Protein AF-X0XXI2-F1 (afdb_monomer_lite)

InterPro domains:
  IPR001559 Phosphotriesterase [PF02126] (2-73)
  IPR032466 Metal-dependent hydrolase [SSF51556] (2-74)

Radius of gyration: 15.68 Å; chains: 1; bounding box: 37×31×38 Å

Organism: NCBI:txid412755

pLDDT: mean 92.18, std 7.83, range [62.62, 98.5]

Secondary structure (DSSP, 8-state):
-HHHHHHTT-GGG-------PPPPPPTTS-PPPPP-TTSTTHIIIIIHHHHHHTT--HHHHHIIIIIHHHHHHTT--

Foldseek 3Di:
DVVVCVVVVCLLVAADALPADFDDCDPVRDHTDDDDCSHRCVCVPPVVVVVVVVPDDPVSVCSHHPVNCCCVVVVND

Sequence (77 aa):
TVKALIERGWADRLMVGHDYAPAACLADGSGPEPERPTRYLFVSTTALPALRADGVDEATIRKMTVDNPRRFLAGGH

Structure (mmCIF, N/CA/C/O backbone):
data_AF-X0XXI2-F1
#
_entry.id   AF-X0XXI2-F1
#
loop_
_atom_site.group_PDB
_atom_site.id
_atom_site.type_symbol
_atom_site.label_atom_id
_atom_site.label_alt_id
_atom_site.label_comp_id
_atom_site.label_asym_id
_atom_site.label_entity_id
_atom_site.label_seq_id
_atom_site.pdbx_PDB_ins_code
_atom_site.Cartn_x
_atom_site.Cartn_y
_atom_site.Cartn_z
_atom_site.occupancy
_atom_site.B_iso_or_equiv
_atom_site.auth_seq_id
_atom_site.auth_comp_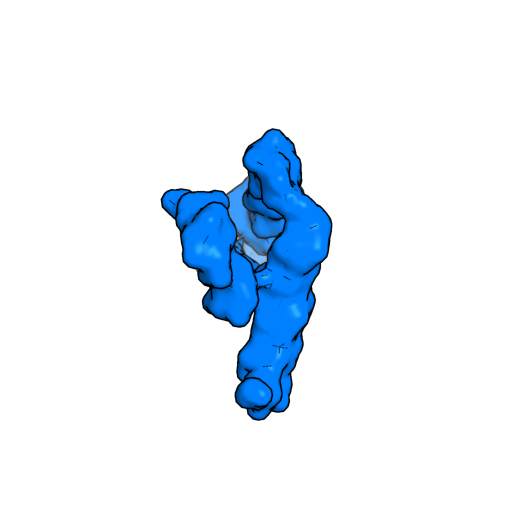id
_atom_site.auth_asym_id
_atom_site.auth_atom_id
_atom_site.pdbx_PDB_model_num
ATOM 1 N N . THR A 1 1 ? -9.890 8.736 -4.600 1.00 92.44 1 THR A N 1
ATOM 2 C CA . THR A 1 1 ? -8.471 8.385 -4.364 1.00 92.44 1 THR A CA 1
ATOM 3 C C . THR A 1 1 ? -8.401 7.245 -3.360 1.00 92.44 1 THR A C 1
ATOM 5 O O . THR A 1 1 ? -9.418 6.959 -2.735 1.00 92.44 1 THR A O 1
ATOM 8 N N . VAL A 1 2 ? -7.239 6.605 -3.179 1.00 95.06 2 VAL A N 1
ATOM 9 C CA . VAL A 1 2 ? -7.034 5.601 -2.110 1.00 95.06 2 VAL A CA 1
ATOM 10 C C . VAL A 1 2 ? -7.359 6.196 -0.733 1.00 95.06 2 VAL A C 1
ATOM 12 O O . VAL A 1 2 ? -8.098 5.587 0.034 1.00 95.06 2 VAL A O 1
ATOM 15 N N . LYS A 1 3 ? -6.928 7.438 -0.475 1.00 96.50 3 LYS A N 1
ATOM 16 C CA . LYS A 1 3 ? -7.256 8.195 0.743 1.00 96.50 3 LYS A CA 1
ATOM 17 C C . LYS A 1 3 ? -8.763 8.282 1.013 1.00 96.50 3 LYS A C 1
ATOM 19 O O . LYS A 1 3 ? -9.203 7.934 2.098 1.00 96.50 3 LYS A O 1
ATOM 24 N N . ALA A 1 4 ? -9.567 8.629 0.007 1.00 98.00 4 ALA A N 1
ATOM 25 C CA . ALA A 1 4 ? -11.021 8.715 0.175 1.00 98.00 4 ALA A CA 1
ATOM 26 C C . ALA A 1 4 ? -11.671 7.368 0.557 1.00 98.00 4 ALA A C 1
ATOM 28 O O . ALA A 1 4 ? -12.722 7.348 1.188 1.00 98.00 4 ALA A O 1
ATOM 29 N N . LEU A 1 5 ? -11.082 6.232 0.165 1.00 98.12 5 LEU A N 1
ATOM 30 C CA . LEU A 1 5 ? -11.557 4.909 0.589 1.00 98.12 5 LEU A CA 1
ATOM 31 C C . LEU A 1 5 ? -11.148 4.610 2.035 1.00 98.12 5 LEU A C 1
ATOM 33 O O . LEU A 1 5 ? -11.961 4.096 2.801 1.00 98.12 5 LEU A O 1
ATOM 37 N N . ILE A 1 6 ? -9.923 4.980 2.415 1.00 98.00 6 ILE A N 1
ATOM 38 C CA . ILE A 1 6 ? -9.440 4.900 3.800 1.00 98.00 6 ILE A CA 1
ATOM 39 C C . ILE A 1 6 ? -10.357 5.708 4.729 1.00 98.00 6 ILE A C 1
ATOM 41 O O . ILE A 1 6 ? -10.858 5.157 5.704 1.00 98.00 6 ILE A O 1
ATOM 45 N N . GLU A 1 7 ? -10.658 6.963 4.384 1.00 97.62 7 GLU A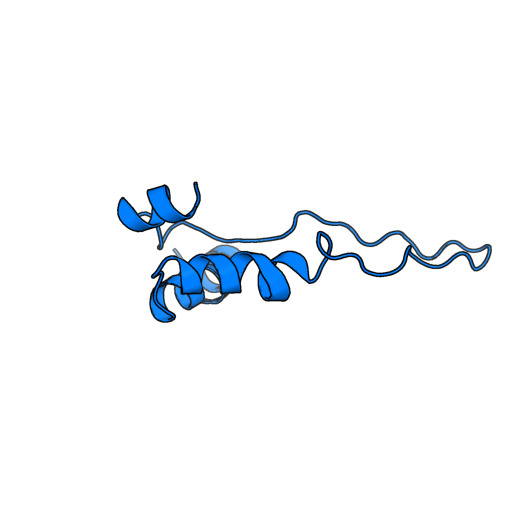 N 1
ATOM 46 C CA . GLU A 1 7 ? -11.537 7.862 5.155 1.00 97.62 7 GLU A CA 1
ATOM 47 C C . GLU A 1 7 ? -12.965 7.317 5.310 1.00 97.62 7 GLU A C 1
ATOM 49 O O . GLU A 1 7 ? -13.642 7.587 6.296 1.00 97.62 7 GLU A O 1
ATOM 54 N N . ARG A 1 8 ? -13.421 6.501 4.354 1.00 98.19 8 ARG A N 1
ATOM 55 C CA . ARG A 1 8 ? -14.721 5.813 4.395 1.00 98.19 8 ARG A CA 1
ATOM 56 C C . ARG A 1 8 ? -14.684 4.484 5.161 1.00 98.19 8 ARG A C 1
ATOM 58 O O . ARG A 1 8 ? -15.667 3.750 5.127 1.00 98.19 8 ARG A O 1
ATOM 65 N N . GLY A 1 9 ? -13.567 4.146 5.808 1.00 97.62 9 GLY A N 1
ATOM 66 C CA . GLY A 1 9 ? -13.422 2.943 6.632 1.00 97.62 9 GLY A CA 1
ATOM 67 C C . GLY A 1 9 ? -13.047 1.670 5.868 1.00 97.62 9 GLY A C 1
ATOM 68 O O . GLY A 1 9 ? -13.155 0.578 6.416 1.00 97.62 9 GLY A O 1
ATOM 69 N N . TRP A 1 10 ? -12.586 1.765 4.616 1.00 98.19 10 TRP A N 1
ATOM 70 C CA . TRP A 1 10 ? -12.278 0.580 3.798 1.00 98.19 10 TRP A CA 1
ATOM 71 C C . TRP A 1 10 ? -10.857 0.034 3.970 1.00 98.19 10 TRP A C 1
ATOM 73 O O . TRP A 1 10 ? -10.499 -0.927 3.293 1.00 98.19 10 TRP A O 1
ATOM 83 N N . ALA A 1 11 ? -10.041 0.602 4.862 1.00 97.62 11 ALA A N 1
ATOM 84 C CA . ALA A 1 11 ? -8.633 0.227 5.020 1.00 97.62 11 ALA A CA 1
ATOM 85 C C . ALA A 1 11 ? -8.414 -1.284 5.223 1.00 97.62 11 ALA A C 1
ATOM 87 O O . ALA A 1 11 ? -7.485 -1.842 4.652 1.00 97.62 11 ALA A O 1
ATOM 88 N N . ASP A 1 12 ? -9.304 -1.976 5.941 1.00 96.94 12 ASP A N 1
ATOM 89 C CA . ASP A 1 12 ? -9.248 -3.431 6.177 1.00 96.94 12 ASP A CA 1
ATOM 90 C C . ASP A 1 12 ? -9.591 -4.288 4.941 1.00 96.94 12 ASP A C 1
ATOM 92 O O . ASP A 1 12 ? -9.672 -5.512 5.026 1.00 96.94 12 ASP A O 1
ATOM 96 N N . ARG A 1 13 ? -9.846 -3.675 3.784 1.00 96.38 13 ARG A N 1
ATOM 97 C CA . ARG A 1 13 ? -10.146 -4.354 2.512 1.00 96.38 13 ARG A CA 1
ATOM 98 C C . ARG A 1 13 ? -9.220 -3.919 1.377 1.00 96.38 13 ARG A C 1
ATOM 100 O O . ARG A 1 13 ? -9.398 -4.371 0.251 1.00 96.38 13 ARG A O 1
ATOM 107 N N . LEU A 1 14 ? -8.249 -3.050 1.654 1.00 97.69 14 LEU A N 1
ATOM 108 C CA . LEU A 1 14 ? -7.336 -2.513 0.650 1.00 97.69 14 LEU A CA 1
ATOM 109 C C . LEU A 1 14 ? -5.975 -3.205 0.710 1.00 97.69 14 LEU A C 1
ATOM 111 O O . LEU A 1 14 ? -5.427 -3.442 1.784 1.00 97.69 14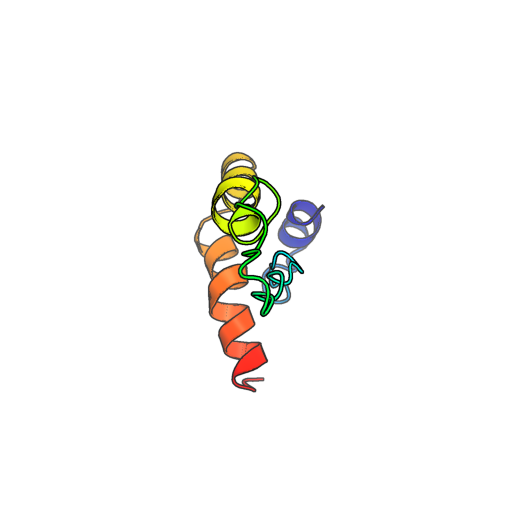 LEU A O 1
ATOM 115 N N . MET A 1 15 ? -5.418 -3.474 -0.466 1.00 97.25 15 MET A N 1
ATOM 116 C CA . MET A 1 15 ? -4.030 -3.873 -0.681 1.00 97.25 15 MET A CA 1
ATOM 117 C C . MET A 1 15 ? -3.468 -2.993 -1.796 1.00 97.25 15 MET A C 1
ATOM 119 O O . MET A 1 15 ? -4.212 -2.595 -2.693 1.00 97.25 15 MET A O 1
ATOM 123 N N . VAL A 1 16 ? -2.181 -2.660 -1.733 1.00 95.50 16 VAL A N 1
ATOM 124 C CA . VAL A 1 16 ? -1.528 -1.795 -2.727 1.00 95.50 16 VAL A CA 1
ATOM 125 C C . VAL A 1 16 ? -0.353 -2.510 -3.384 1.00 95.50 16 VAL A C 1
ATOM 127 O O . VAL A 1 16 ? 0.423 -3.189 -2.717 1.00 95.50 16 VAL A O 1
ATOM 130 N N . GLY A 1 17 ? -0.227 -2.336 -4.697 1.00 93.50 17 GLY A N 1
ATOM 131 C CA . GLY A 1 17 ? 0.836 -2.884 -5.536 1.00 93.50 17 GLY A CA 1
ATOM 132 C C . GLY A 1 17 ? 1.066 -1.987 -6.754 1.00 93.50 17 GLY A C 1
ATOM 133 O O . GLY A 1 17 ? 0.321 -1.030 -6.963 1.00 93.50 17 GLY A O 1
ATOM 134 N N . HIS A 1 18 ? 2.111 -2.271 -7.530 1.00 91.62 18 HIS A N 1
ATOM 135 C CA . HIS A 1 18 ? 2.529 -1.445 -8.673 1.00 91.62 18 HIS A CA 1
ATOM 136 C C . HIS A 1 18 ? 2.074 -1.982 -10.042 1.00 91.62 18 HIS A C 1
ATOM 138 O O . HIS A 1 18 ? 2.236 -1.274 -11.027 1.00 91.62 18 HIS A O 1
ATOM 144 N N . ASP A 1 19 ? 1.552 -3.215 -10.115 1.00 89.50 19 ASP A N 1
ATOM 145 C CA . ASP A 1 19 ? 1.164 -3.895 -11.372 1.00 89.50 19 ASP A CA 1
ATOM 146 C C . ASP A 1 19 ? 2.238 -3.812 -12.478 1.00 89.50 19 ASP A C 1
ATOM 148 O O . ASP A 1 19 ? 1.976 -3.673 -13.668 1.00 89.50 19 ASP A O 1
ATOM 152 N N . TYR A 1 20 ? 3.498 -3.853 -12.049 1.00 88.44 20 TYR A N 1
ATOM 153 C CA . TYR A 1 20 ? 4.655 -3.782 -12.933 1.00 88.44 20 TYR A CA 1
ATOM 154 C C . TYR A 1 20 ? 5.276 -5.166 -13.019 1.00 88.44 20 TYR A C 1
ATOM 156 O O . TYR A 1 20 ? 5.558 -5.787 -11.991 1.00 88.44 20 TYR A O 1
ATOM 164 N N . ALA A 1 21 ? 5.503 -5.614 -14.248 1.00 84.31 21 ALA A N 1
ATOM 165 C CA . ALA A 1 21 ? 6.239 -6.826 -14.546 1.00 84.31 21 ALA A CA 1
ATOM 166 C C . ALA A 1 21 ? 7.675 -6.455 -14.955 1.00 84.31 21 ALA A C 1
ATOM 168 O O . ALA A 1 21 ? 7.856 -5.579 -15.806 1.00 84.31 21 ALA A O 1
ATOM 169 N N . PRO A 1 22 ? 8.702 -7.110 -14.388 1.00 77.62 22 PRO A N 1
ATOM 170 C CA . PRO A 1 22 ? 10.067 -6.927 -14.844 1.00 77.62 22 PRO A CA 1
ATOM 171 C C . PRO A 1 22 ? 10.184 -7.477 -16.266 1.00 77.62 22 PRO A C 1
ATOM 173 O O . PRO A 1 22 ? 9.622 -8.526 -16.587 1.00 77.62 22 PRO A O 1
ATOM 176 N N . ALA A 1 23 ? 10.921 -6.772 -17.123 1.00 79.81 23 ALA A N 1
ATOM 177 C CA . ALA A 1 23 ? 11.247 -7.296 -18.442 1.00 79.81 23 ALA A CA 1
ATOM 178 C C . ALA A 1 23 ? 12.103 -8.568 -18.305 1.00 79.81 23 ALA A C 1
ATOM 180 O O . ALA A 1 23 ? 12.932 -8.678 -17.398 1.00 79.81 23 ALA A O 1
ATOM 181 N N . ALA A 1 24 ? 11.897 -9.528 -19.206 1.00 76.31 24 ALA A N 1
ATOM 182 C CA . ALA A 1 24 ? 12.726 -10.723 -19.257 1.00 76.31 24 ALA A CA 1
ATOM 183 C C . ALA A 1 24 ? 14.170 -10.347 -19.619 1.00 76.31 24 ALA A C 1
ATOM 185 O O . ALA A 1 24 ? 14.392 -9.511 -20.494 1.00 76.31 24 ALA A O 1
ATOM 186 N N . CYS A 1 25 ? 15.146 -11.000 -18.987 1.00 78.00 25 CYS A N 1
ATOM 187 C CA . CYS A 1 25 ? 16.512 -10.994 -19.500 1.00 78.00 25 CYS A CA 1
ATOM 188 C C . CYS A 1 25 ? 16.515 -11.756 -20.829 1.00 78.00 25 CYS A C 1
ATOM 190 O O . CYS A 1 25 ? 16.192 -12.947 -20.855 1.00 78.00 25 CYS A O 1
ATOM 192 N N . LEU A 1 26 ? 16.840 -11.072 -21.923 1.00 82.31 26 LEU A N 1
ATOM 193 C CA . LEU A 1 26 ? 16.868 -11.685 -23.244 1.00 82.31 26 LEU A CA 1
ATOM 194 C C . LEU A 1 26 ? 18.206 -12.402 -23.472 1.00 82.31 26 LEU A C 1
ATOM 196 O O . LEU A 1 26 ? 19.244 -12.041 -22.914 1.00 82.31 26 LEU A O 1
ATOM 200 N N . ALA A 1 27 ? 18.181 -13.451 -24.298 1.00 84.12 27 ALA A N 1
ATOM 201 C CA . ALA A 1 27 ? 19.361 -14.269 -24.598 1.00 84.12 27 ALA A CA 1
ATOM 202 C C . ALA A 1 27 ? 20.466 -13.498 -25.345 1.00 84.12 27 ALA A C 1
ATOM 204 O O . ALA A 1 27 ? 21.615 -13.929 -25.357 1.00 84.12 2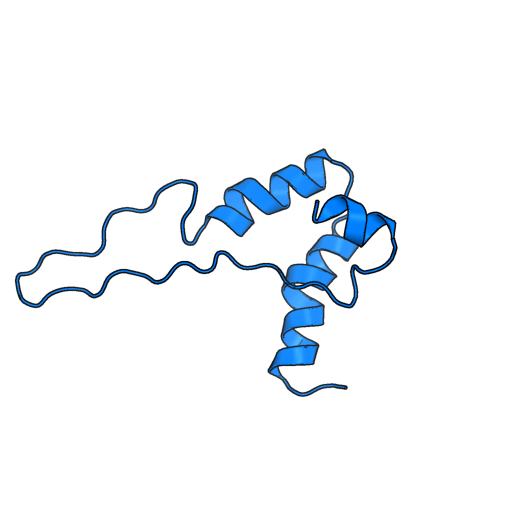7 ALA A O 1
ATOM 205 N N . ASP A 1 28 ? 20.124 -12.355 -25.944 1.00 86.81 28 ASP A N 1
ATOM 206 C CA . ASP A 1 28 ? 21.059 -11.432 -26.593 1.00 86.81 28 ASP A CA 1
ATOM 207 C C . ASP A 1 28 ? 21.837 -10.552 -25.594 1.00 86.81 28 ASP A C 1
ATOM 209 O O . ASP A 1 28 ? 22.629 -9.701 -25.997 1.00 86.81 28 ASP A O 1
ATOM 213 N N . GLY A 1 29 ? 21.628 -10.758 -24.290 1.00 76.31 29 GLY A N 1
ATOM 214 C CA . GLY A 1 29 ? 22.288 -10.006 -23.230 1.00 76.31 29 GLY A CA 1
ATOM 215 C C . GLY A 1 29 ? 21.677 -8.629 -22.982 1.00 76.31 29 GLY A C 1
ATOM 216 O O . GLY A 1 29 ? 22.162 -7.911 -22.104 1.00 76.31 29 GLY A O 1
ATOM 217 N N . SER A 1 30 ? 20.610 -8.251 -23.695 1.00 79.12 30 SER A N 1
ATOM 218 C CA . SER A 1 30 ? 19.834 -7.076 -23.319 1.00 79.12 30 SER A CA 1
ATOM 219 C C . SER A 1 30 ? 19.107 -7.356 -21.998 1.00 79.12 30 SER A C 1
ATOM 221 O O . SER A 1 30 ? 18.294 -8.274 -21.847 1.00 79.12 30 SER A O 1
ATOM 223 N N . GLY A 1 31 ? 19.517 -6.603 -20.979 1.00 75.81 31 GLY A N 1
ATOM 224 C CA . GLY A 1 31 ? 18.949 -6.669 -19.642 1.00 75.81 31 GLY A CA 1
ATOM 225 C C . GLY A 1 31 ? 17.633 -5.897 -19.541 1.00 75.81 31 GLY A C 1
ATOM 226 O O . GLY A 1 31 ? 17.301 -5.105 -20.429 1.00 75.81 31 GLY A O 1
ATOM 227 N N . PRO A 1 32 ? 16.887 -6.087 -18.442 1.00 77.94 32 PRO A N 1
ATOM 228 C CA . PRO A 1 32 ? 15.690 -5.307 -18.189 1.00 77.94 32 PRO A CA 1
ATOM 229 C C . PRO A 1 32 ? 16.019 -3.815 -18.157 1.00 77.94 32 PRO A C 1
ATOM 231 O O . PRO A 1 32 ? 17.081 -3.403 -17.683 1.00 77.94 32 PRO A O 1
ATOM 234 N N . GLU A 1 33 ? 15.087 -2.995 -18.644 1.00 80.88 33 GLU A N 1
ATOM 235 C CA . GLU A 1 33 ? 15.242 -1.547 -18.564 1.00 80.88 33 GLU A CA 1
ATOM 236 C C . GLU A 1 33 ? 15.509 -1.102 -17.111 1.00 80.88 33 GLU A C 1
ATOM 238 O O . GLU A 1 33 ? 14.904 -1.657 -16.187 1.00 80.88 33 GLU A O 1
ATOM 243 N N . PRO A 1 34 ? 16.336 -0.065 -16.893 1.00 83.31 34 PRO A N 1
ATOM 244 C CA . PRO A 1 34 ? 16.672 0.407 -15.554 1.00 83.31 34 PRO A CA 1
ATOM 245 C C . PRO A 1 34 ? 15.438 0.892 -14.787 1.00 83.31 34 PRO A C 1
ATOM 247 O O . PRO A 1 34 ? 14.457 1.351 -15.381 1.00 83.31 34 PRO A O 1
ATOM 250 N N . GLU A 1 35 ? 15.507 0.826 -13.456 1.00 84.44 35 GLU A N 1
ATOM 251 C CA . GLU A 1 35 ? 14.435 1.297 -12.576 1.00 84.44 35 GLU A CA 1
ATOM 252 C C . GLU A 1 35 ? 14.089 2.769 -12.855 1.00 84.44 35 GLU A C 1
ATOM 254 O O . GLU A 1 35 ? 14.955 3.605 -13.121 1.00 84.44 35 GLU A O 1
ATOM 259 N N . ARG A 1 36 ? 12.793 3.085 -12.795 1.00 86.12 36 ARG A N 1
ATOM 260 C CA . ARG A 1 36 ? 12.248 4.438 -12.949 1.00 86.12 36 ARG A CA 1
ATOM 261 C C . ARG A 1 36 ? 11.257 4.705 -11.818 1.00 86.12 36 ARG A C 1
ATOM 263 O O . ARG A 1 36 ? 10.717 3.743 -11.278 1.00 86.12 36 ARG A O 1
ATOM 270 N N . PRO A 1 37 ? 10.942 5.975 -11.505 1.00 87.50 37 PRO A N 1
ATOM 271 C CA . PRO A 1 37 ? 10.122 6.313 -10.343 1.00 87.50 37 PRO A CA 1
ATOM 272 C C . PRO A 1 37 ? 8.770 5.596 -10.259 1.00 87.50 37 PRO A C 1
ATOM 274 O O . PRO A 1 37 ? 8.256 5.439 -9.165 1.00 87.50 37 PRO A O 1
ATOM 277 N N . THR A 1 38 ? 8.199 5.150 -11.383 1.00 88.06 38 THR A N 1
ATOM 278 C CA . THR A 1 38 ? 6.868 4.526 -11.470 1.00 88.06 38 THR A CA 1
ATOM 279 C C . THR A 1 38 ? 6.884 2.995 -11.602 1.00 88.06 38 THR A C 1
ATOM 281 O O . THR A 1 38 ? 5.889 2.423 -12.037 1.00 88.06 38 THR A O 1
ATOM 284 N N . ARG A 1 39 ? 8.000 2.320 -11.287 1.00 89.88 39 ARG A N 1
ATOM 285 C CA . ARG A 1 39 ? 8.149 0.858 -11.427 1.00 89.88 39 ARG A CA 1
ATOM 286 C C . ARG A 1 39 ? 8.050 0.133 -10.081 1.00 89.88 39 ARG A C 1
ATOM 288 O O . ARG A 1 39 ? 7.189 0.470 -9.270 1.00 89.88 39 ARG A O 1
ATOM 295 N N . TYR A 1 40 ? 8.888 -0.879 -9.850 1.00 90.44 40 TYR A N 1
ATOM 296 C CA . TYR A 1 40 ? 8.816 -1.779 -8.698 1.00 90.44 40 TYR A CA 1
ATOM 297 C C . TYR A 1 40 ? 8.817 -1.027 -7.370 1.00 90.44 40 TYR A C 1
ATOM 299 O O . TYR A 1 40 ? 8.083 -1.382 -6.447 1.00 90.44 40 TYR A O 1
ATOM 307 N N . LEU A 1 41 ? 9.623 0.030 -7.274 1.00 92.94 41 LEU A N 1
ATOM 308 C CA . LEU A 1 41 ? 9.802 0.760 -6.025 1.00 92.94 41 LEU A CA 1
ATOM 309 C C . LEU A 1 41 ? 8.765 1.867 -5.808 1.00 92.94 41 LEU A C 1
ATOM 311 O O . LEU A 1 41 ? 8.668 2.383 -4.698 1.00 92.94 41 LEU A O 1
ATOM 315 N N . PHE A 1 42 ? 7.928 2.186 -6.801 1.00 95.19 42 PHE A N 1
ATOM 316 C CA . PHE A 1 42 ? 6.986 3.311 -6.737 1.00 95.19 42 PHE A CA 1
ATOM 317 C C . PHE A 1 42 ? 6.118 3.316 -5.474 1.00 95.19 42 PHE A C 1
ATOM 319 O O . PHE A 1 42 ? 5.916 4.361 -4.847 1.00 95.19 42 PHE A O 1
ATOM 326 N N . VAL A 1 43 ? 5.604 2.148 -5.072 1.00 96.50 43 VAL A N 1
ATOM 327 C CA . VAL A 1 43 ? 4.737 2.051 -3.890 1.00 96.50 43 VAL A CA 1
ATOM 328 C C . VAL A 1 43 ? 5.493 2.490 -2.635 1.00 96.50 43 VAL A C 1
ATOM 330 O O . VAL A 1 43 ? 4.991 3.325 -1.884 1.00 96.50 43 VAL A O 1
ATOM 333 N N . SER A 1 44 ? 6.709 1.984 -2.417 1.00 95.50 44 SER A N 1
ATOM 334 C CA . SER A 1 44 ? 7.484 2.265 -1.206 1.00 95.50 44 SER A CA 1
ATOM 335 C C . SER A 1 44 ? 8.150 3.641 -1.220 1.00 95.50 44 SER A C 1
ATOM 337 O O . SER A 1 44 ? 8.221 4.277 -0.169 1.00 95.50 44 SER A O 1
ATOM 339 N N . THR A 1 45 ? 8.596 4.126 -2.382 1.00 96.00 45 THR A N 1
ATOM 340 C CA . THR A 1 45 ? 9.353 5.383 -2.496 1.00 96.00 45 THR A CA 1
ATOM 341 C C . THR A 1 45 ? 8.483 6.603 -2.764 1.00 96.00 45 THR A C 1
ATOM 343 O O . THR A 1 45 ? 8.939 7.724 -2.551 1.00 96.00 45 THR A O 1
ATOM 346 N N . THR A 1 46 ? 7.249 6.423 -3.243 1.00 96.19 46 THR A N 1
ATOM 347 C CA . THR A 1 46 ? 6.402 7.544 -3.679 1.00 96.19 46 THR A CA 1
ATOM 348 C C . THR A 1 46 ? 4.985 7.456 -3.129 1.00 96.19 46 THR A C 1
ATOM 350 O O . THR A 1 46 ? 4.553 8.374 -2.432 1.00 96.19 46 THR A O 1
ATOM 353 N N . ALA A 1 47 ? 4.261 6.361 -3.374 1.00 96.25 47 ALA A N 1
ATOM 354 C CA . ALA A 1 47 ? 2.843 6.290 -3.015 1.00 96.25 47 ALA A CA 1
ATOM 355 C C . ALA A 1 47 ? 2.609 6.289 -1.493 1.00 96.25 47 ALA A C 1
ATOM 357 O O . ALA A 1 47 ? 1.796 7.065 -0.992 1.00 96.25 47 ALA A O 1
ATOM 358 N N . LEU A 1 48 ? 3.327 5.447 -0.741 1.00 97.38 48 LEU A N 1
ATOM 359 C CA . LEU A 1 48 ? 3.181 5.381 0.716 1.00 97.38 48 LEU A CA 1
ATOM 360 C C . LEU A 1 48 ? 3.666 6.666 1.414 1.00 97.38 48 LEU A C 1
ATOM 362 O O . LEU A 1 48 ? 2.943 7.154 2.281 1.00 97.38 48 LEU A O 1
ATOM 366 N N . PRO A 1 49 ? 4.821 7.269 1.055 1.00 97.75 49 PRO A N 1
ATOM 367 C CA . PRO A 1 49 ? 5.193 8.592 1.559 1.00 97.75 49 PRO A CA 1
ATOM 368 C C . PRO A 1 49 ? 4.146 9.680 1.289 1.00 97.75 49 PRO A C 1
ATOM 370 O O . PRO A 1 49 ? 3.870 10.476 2.184 1.00 97.75 49 PRO A O 1
ATOM 373 N N . ALA A 1 50 ? 3.518 9.694 0.108 1.00 97.38 50 ALA A N 1
ATOM 374 C CA . ALA A 1 50 ? 2.457 10.654 -0.196 1.00 97.38 50 ALA A CA 1
ATOM 375 C C . ALA A 1 50 ? 1.226 10.461 0.706 1.00 97.38 50 ALA A C 1
ATOM 377 O O . ALA A 1 50 ? 0.702 11.433 1.239 1.00 97.38 50 ALA A O 1
ATOM 378 N N . LEU A 1 51 ? 0.804 9.215 0.956 1.00 97.75 51 LEU A N 1
ATOM 379 C CA . LEU A 1 51 ? -0.299 8.932 1.884 1.00 97.75 51 LEU A CA 1
ATOM 380 C C . LEU A 1 51 ? 0.015 9.380 3.321 1.00 97.75 51 LEU A C 1
ATOM 382 O O . LEU A 1 51 ? -0.867 9.914 3.992 1.00 97.75 51 LEU A O 1
ATOM 386 N N . ARG A 1 52 ? 1.263 9.213 3.778 1.00 98.19 52 ARG A N 1
ATOM 387 C CA . ARG A 1 52 ? 1.714 9.711 5.092 1.00 98.19 52 ARG A CA 1
ATOM 388 C C . ARG A 1 52 ? 1.646 11.229 5.175 1.00 98.19 52 ARG A C 1
ATOM 390 O O . ARG A 1 52 ? 1.112 11.760 6.142 1.00 98.19 52 ARG A O 1
ATOM 397 N N . ALA A 1 53 ? 2.164 11.917 4.157 1.00 98.25 53 ALA A N 1
ATOM 398 C CA . ALA A 1 53 ? 2.103 13.376 4.071 1.00 98.25 53 ALA A CA 1
ATOM 399 C C . ALA A 1 53 ? 0.651 13.887 4.070 1.00 98.25 53 ALA A C 1
ATOM 401 O O . ALA A 1 53 ? 0.357 14.932 4.642 1.00 98.25 53 ALA A O 1
ATOM 402 N N . ASP A 1 54 ? -0.263 13.097 3.507 1.00 97.44 54 ASP A N 1
ATOM 403 C CA . ASP A 1 54 ? -1.701 13.347 3.499 1.00 97.44 54 ASP A CA 1
ATOM 404 C C . ASP A 1 54 ? -2.417 13.005 4.824 1.00 97.44 54 ASP A C 1
ATOM 406 O O . ASP A 1 54 ? -3.635 13.194 4.918 1.00 97.44 54 ASP A O 1
ATOM 410 N N . GLY A 1 55 ? -1.699 12.532 5.846 1.00 97.88 55 GLY A N 1
ATOM 411 C CA . GLY A 1 55 ? -2.225 12.267 7.188 1.00 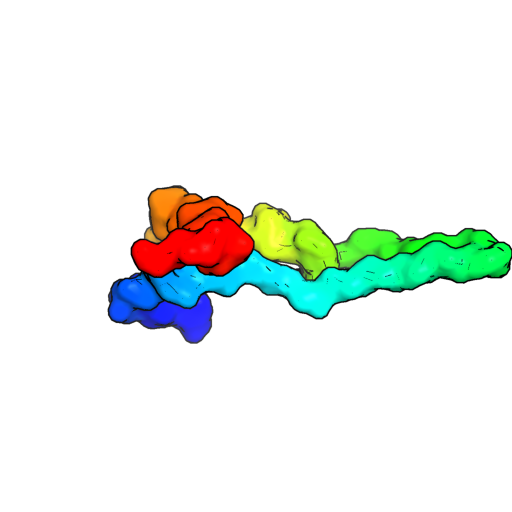97.88 55 GLY A CA 1
ATOM 412 C C . GLY A 1 55 ? -2.712 10.837 7.434 1.00 97.88 55 GLY A C 1
ATOM 413 O O . GLY A 1 55 ? -3.357 10.590 8.450 1.00 97.88 55 GLY A O 1
ATOM 414 N N . VAL A 1 56 ? -2.428 9.887 6.537 1.00 98.25 56 VAL A N 1
ATOM 415 C CA . VAL A 1 56 ? -2.697 8.464 6.796 1.00 98.25 56 VAL A CA 1
ATOM 416 C C . VAL A 1 56 ? -1.682 7.933 7.807 1.00 98.25 56 VAL A C 1
ATOM 418 O O . VAL A 1 56 ? -0.474 8.034 7.593 1.00 98.25 56 VAL A O 1
ATOM 421 N N . ASP A 1 57 ? -2.170 7.347 8.899 1.00 98.06 57 ASP A N 1
ATOM 422 C CA . ASP A 1 57 ? -1.324 6.809 9.963 1.00 98.06 57 ASP A CA 1
ATOM 423 C C . ASP A 1 57 ? -0.596 5.503 9.566 1.00 98.06 57 ASP A C 1
ATOM 425 O O . ASP A 1 57 ? -1.004 4.767 8.658 1.00 98.06 57 ASP A O 1
ATOM 429 N N . GLU A 1 58 ? 0.490 5.185 10.278 1.00 98.31 58 GLU A N 1
ATOM 430 C CA . GLU A 1 58 ? 1.297 3.984 10.012 1.00 98.31 58 GLU A CA 1
ATOM 431 C C . GLU A 1 58 ? 0.538 2.673 10.224 1.00 98.31 58 GLU A C 1
ATOM 433 O O . GLU A 1 58 ? 0.831 1.685 9.548 1.00 98.31 58 GLU A O 1
ATOM 438 N N . ALA A 1 59 ? -0.429 2.623 11.145 1.00 98.31 59 ALA A N 1
ATOM 439 C CA . ALA A 1 59 ? -1.193 1.404 11.386 1.00 98.31 59 ALA A CA 1
ATOM 440 C C . ALA A 1 59 ? -2.093 1.091 10.182 1.00 98.31 59 ALA A C 1
ATOM 442 O O . ALA A 1 59 ? -2.174 -0.059 9.747 1.00 98.31 59 ALA A O 1
ATOM 443 N N . THR A 1 60 ? -2.698 2.116 9.585 1.00 98.50 60 THR A N 1
ATOM 444 C CA . THR A 1 60 ? -3.465 2.029 8.344 1.00 98.50 60 THR A CA 1
ATOM 445 C C . THR A 1 60 ? -2.583 1.597 7.172 1.00 98.50 60 THR A C 1
ATOM 447 O O . THR A 1 60 ? -2.961 0.687 6.431 1.00 98.50 60 THR A O 1
ATOM 450 N N . ILE A 1 61 ? -1.377 2.160 7.029 1.00 98.38 61 ILE A N 1
ATOM 451 C CA . ILE A 1 61 ? -0.425 1.701 6.003 1.00 98.38 61 ILE A CA 1
ATOM 452 C C . ILE A 1 61 ? -0.048 0.233 6.222 1.00 98.38 61 ILE A C 1
ATOM 454 O O . ILE A 1 61 ? -0.121 -0.561 5.284 1.00 98.38 61 ILE A O 1
ATOM 458 N N . ARG A 1 62 ? 0.276 -0.161 7.459 1.00 98.19 62 ARG A N 1
ATOM 459 C CA . ARG A 1 62 ? 0.622 -1.545 7.809 1.00 98.19 62 ARG A CA 1
ATOM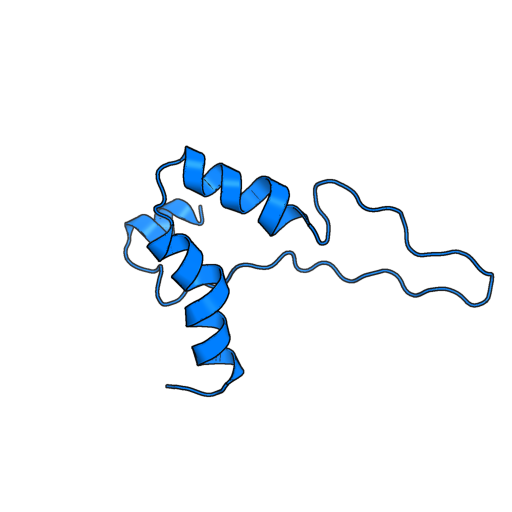 460 C C . ARG A 1 62 ? -0.510 -2.522 7.493 1.00 98.19 62 ARG A C 1
ATOM 462 O O . ARG A 1 62 ? -0.236 -3.612 6.988 1.00 98.19 62 ARG A O 1
ATOM 469 N N . LYS A 1 63 ? -1.772 -2.138 7.717 1.00 98.19 63 LYS A N 1
ATOM 470 C CA . LYS A 1 63 ? -2.924 -2.951 7.299 1.00 98.19 63 LYS A CA 1
ATOM 471 C C . LYS A 1 63 ? -2.880 -3.233 5.800 1.00 98.19 63 LYS A C 1
ATOM 473 O O . LYS A 1 63 ? -2.980 -4.385 5.386 1.00 98.19 63 LYS A O 1
ATOM 478 N N . MET A 1 64 ? -2.675 -2.193 4.996 1.00 98.06 64 MET A N 1
ATOM 479 C CA . MET A 1 64 ? -2.710 -2.277 3.534 1.00 98.06 64 MET A CA 1
ATOM 480 C C . MET A 1 64 ? -1.509 -3.012 2.924 1.00 98.06 64 MET A C 1
ATOM 482 O O . MET A 1 64 ? -1.647 -3.603 1.854 1.00 98.06 64 MET A O 1
ATOM 486 N N . THR A 1 65 ? -0.343 -2.985 3.575 1.00 97.81 65 THR A N 1
ATOM 487 C CA . THR A 1 65 ? 0.901 -3.560 3.031 1.00 97.81 65 THR A CA 1
ATOM 488 C C . THR A 1 65 ? 1.322 -4.877 3.678 1.00 97.81 65 THR A C 1
ATOM 490 O O . THR A 1 65 ? 2.151 -5.582 3.111 1.00 97.81 65 THR A O 1
ATOM 493 N N . VAL A 1 66 ? 0.779 -5.224 4.849 1.00 97.56 66 VAL A N 1
ATOM 494 C CA . VAL A 1 66 ? 1.169 -6.428 5.601 1.00 97.56 66 VAL A CA 1
ATOM 495 C C . VAL A 1 66 ? -0.042 -7.257 6.000 1.00 97.56 66 VAL A C 1
ATOM 497 O O . VAL A 1 66 ? -0.137 -8.418 5.608 1.00 97.56 66 VAL A O 1
ATOM 500 N N . ASP A 1 67 ? -0.972 -6.700 6.778 1.00 97.88 67 ASP A N 1
ATOM 501 C CA . ASP A 1 67 ? -2.015 -7.520 7.407 1.00 97.88 67 ASP A CA 1
ATOM 502 C C . ASP A 1 67 ? -3.054 -8.031 6.409 1.00 97.88 67 ASP A C 1
ATOM 504 O O . ASP A 1 67 ? -3.380 -9.219 6.426 1.00 97.88 67 ASP A O 1
ATOM 508 N N . ASN A 1 68 ? -3.543 -7.164 5.519 1.00 97.69 68 ASN A N 1
ATOM 509 C CA . ASN A 1 68 ? -4.513 -7.545 4.499 1.00 97.69 68 ASN A CA 1
ATOM 510 C C . ASN A 1 68 ? -3.912 -8.521 3.480 1.00 97.69 68 ASN A C 1
ATOM 512 O O . ASN A 1 68 ? -4.535 -9.567 3.282 1.00 97.69 68 ASN A O 1
ATOM 516 N N . PRO A 1 69 ? -2.713 -8.275 2.899 1.00 97.19 69 PRO A N 1
ATOM 517 C CA . PRO A 1 69 ? -2.069 -9.255 2.029 1.00 97.19 69 PRO A CA 1
ATOM 518 C C . PRO A 1 69 ? -1.829 -10.592 2.721 1.00 97.19 69 PRO A C 1
ATOM 520 O O . PRO A 1 69 ? -2.171 -11.627 2.162 1.00 97.19 69 PRO A O 1
ATOM 523 N N . ARG A 1 70 ? -1.316 -10.593 3.958 1.00 96.75 70 ARG A N 1
ATOM 524 C CA . ARG A 1 70 ? -1.097 -11.825 4.728 1.00 96.75 70 ARG A CA 1
ATOM 525 C C . ARG A 1 70 ? -2.394 -12.598 4.931 1.00 96.75 70 ARG A C 1
ATOM 527 O O . ARG A 1 70 ? -2.411 -13.798 4.696 1.00 96.75 70 ARG A O 1
ATOM 534 N N . ARG A 1 71 ? -3.470 -11.932 5.361 1.00 96.12 71 ARG A N 1
ATOM 535 C CA . ARG A 1 71 ? -4.773 -12.582 5.552 1.00 96.12 71 ARG A CA 1
ATOM 536 C C . ARG A 1 71 ? -5.291 -13.161 4.235 1.00 96.12 71 ARG A C 1
ATOM 538 O O . ARG A 1 71 ? -5.630 -14.336 4.195 1.00 96.12 71 ARG A O 1
ATOM 545 N N . PHE A 1 72 ? -5.303 -12.363 3.169 1.00 96.00 72 PHE A N 1
ATOM 546 C CA . PHE A 1 72 ? -5.862 -12.767 1.882 1.00 96.00 72 PHE A CA 1
ATOM 547 C C . PHE A 1 72 ? -5.053 -13.887 1.211 1.00 96.00 72 PHE A C 1
ATOM 549 O O . PHE A 1 72 ? -5.615 -14.908 0.828 1.00 96.00 72 PHE A O 1
ATOM 556 N N . LEU A 1 73 ? -3.732 -13.727 1.105 1.00 95.88 73 LEU A N 1
ATOM 557 C CA . LEU A 1 73 ? -2.858 -14.658 0.382 1.00 95.88 73 LEU A CA 1
ATOM 558 C C . LEU A 1 73 ? -2.599 -15.959 1.150 1.00 95.88 73 LEU A C 1
ATOM 560 O O . LEU A 1 73 ? -2.331 -16.980 0.525 1.00 95.88 73 LEU A O 1
ATOM 564 N N . ALA A 1 74 ? -2.696 -15.946 2.484 1.00 96.12 74 ALA A N 1
ATOM 565 C CA . ALA A 1 74 ? -2.604 -17.163 3.294 1.00 96.12 74 ALA A CA 1
ATOM 566 C C . ALA A 1 74 ? -3.952 -17.896 3.452 1.00 96.12 74 ALA A C 1
ATOM 568 O O . ALA A 1 74 ? -4.005 -18.907 4.148 1.00 96.12 74 ALA A O 1
ATOM 569 N N . GLY A 1 75 ? -5.040 -17.397 2.848 1.00 90.50 75 GLY A N 1
ATOM 570 C CA . GLY A 1 75 ? -6.370 -18.011 2.940 1.00 90.50 75 GLY A CA 1
ATOM 571 C C . GLY A 1 75 ? -7.069 -17.833 4.294 1.00 90.50 75 GLY A C 1
ATOM 572 O O . GLY A 1 75 ? -7.980 -18.590 4.615 1.00 90.50 75 GLY A O 1
ATOM 573 N N . GLY A 1 76 ? -6.654 -16.856 5.104 1.00 77.81 76 GLY A N 1
ATOM 574 C CA . GLY A 1 76 ? -7.360 -16.502 6.334 1.00 77.81 76 GLY A CA 1
ATOM 575 C C . GLY A 1 76 ? -8.649 -15.739 6.016 1.00 77.81 76 GLY A C 1
ATOM 576 O O . GLY A 1 76 ? -8.606 -14.731 5.309 1.00 77.81 76 GLY A O 1
ATOM 577 N N . HIS A 1 77 ? -9.784 -16.205 6.539 1.00 62.62 77 HIS A N 1
ATOM 578 C CA . HIS A 1 77 ? -11.077 -15.516 6.454 1.00 62.62 77 HIS A CA 1
ATOM 579 C C . HIS A 1 77 ? -11.304 -14.607 7.664 1.00 62.62 77 HIS A C 1
ATOM 581 O O . HIS A 1 77 ? -11.080 -15.080 8.800 1.00 62.62 77 HIS A O 1
#